Protein AF-A0A392QAK9-F1 (afdb_monomer)

Secondary structure (DSSP, 8-state):
---SSEE--HHHHHHHHHTT---TT--EEEEEGGG-SEEE--TTTTTT-TT--EEEEE-SSS--EEE-TT--S---TT--EEEETT--SSB--TT--GGG--EEE-TT---SBSBTTB---------TTTHHHHHHHHHTT-

Structure (mmCIF, N/CA/C/O backbone):
data_AF-A0A392QAK9-F1
#
_entry.id   AF-A0A392QAK9-F1
#
loop_
_atom_site.group_PDB
_atom_site.id
_atom_site.type_symbol
_atom_site.label_atom_id
_atom_site.label_alt_id
_atom_site.label_comp_id
_atom_site.label_asym_id
_ato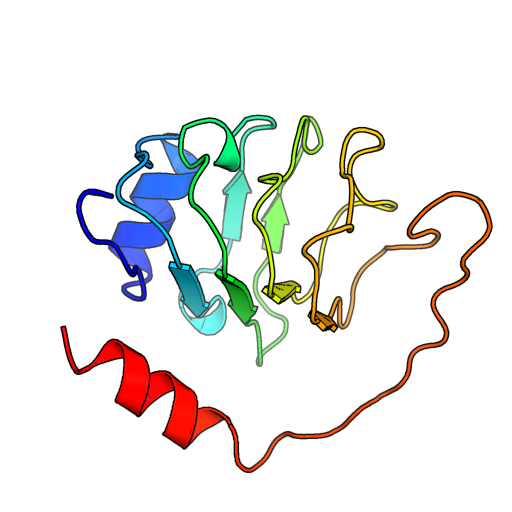m_site.label_entity_id
_atom_site.label_seq_id
_atom_site.pdbx_PDB_ins_code
_atom_site.Cartn_x
_atom_site.Cartn_y
_atom_site.Cartn_z
_atom_site.occupancy
_atom_site.B_iso_or_equiv
_atom_site.auth_seq_id
_atom_site.auth_comp_id
_atom_site.auth_asym_id
_atom_site.auth_atom_id
_atom_site.pdbx_PDB_model_num
ATOM 1 N N . PRO A 1 1 ? -15.472 8.037 -0.538 1.00 65.56 1 PRO A N 1
ATOM 2 C CA . PRO A 1 1 ? -14.405 7.050 -0.835 1.00 65.56 1 PRO A CA 1
ATOM 3 C C . PRO A 1 1 ? -13.989 6.317 0.449 1.00 65.56 1 PRO A C 1
ATOM 5 O O . PRO A 1 1 ? -13.956 6.950 1.501 1.00 65.56 1 PRO A O 1
ATOM 8 N N . GLY A 1 2 ? -13.756 5.001 0.395 1.00 71.00 2 GLY A N 1
ATOM 9 C CA . GLY A 1 2 ? -13.145 4.266 1.518 1.00 71.00 2 GLY A CA 1
ATOM 10 C C . GLY A 1 2 ? -14.077 3.854 2.667 1.00 71.00 2 GLY A C 1
ATOM 11 O O . GLY A 1 2 ? -13.602 3.568 3.762 1.00 71.00 2 GLY A O 1
ATOM 12 N N . GLN A 1 3 ? -15.395 3.824 2.442 1.00 81.00 3 GLN A N 1
ATOM 13 C CA . GLN A 1 3 ? -16.386 3.293 3.402 1.00 81.00 3 GLN A CA 1
ATOM 14 C C . GLN A 1 3 ? -16.735 1.819 3.148 1.00 81.00 3 GLN A C 1
ATOM 16 O O . GLN A 1 3 ? -17.421 1.183 3.946 1.00 81.00 3 GLN A O 1
ATOM 21 N N . ARG A 1 4 ? -16.284 1.272 2.016 1.00 86.50 4 ARG A N 1
ATOM 22 C CA . ARG A 1 4 ? -16.458 -0.136 1.664 1.00 86.50 4 ARG A CA 1
ATOM 23 C C . ARG A 1 4 ? -15.372 -0.965 2.336 1.00 86.50 4 ARG A C 1
ATOM 25 O O . ARG A 1 4 ? -14.235 -0.517 2.462 1.00 86.50 4 ARG A O 1
ATOM 32 N N . SER A 1 5 ? -15.706 -2.201 2.697 1.00 93.56 5 SER A N 1
ATOM 33 C CA . SER A 1 5 ? -14.715 -3.140 3.232 1.00 93.56 5 SER A CA 1
ATOM 34 C C . SER A 1 5 ? -13.697 -3.593 2.196 1.00 93.56 5 SER A C 1
ATOM 36 O O . SER A 1 5 ? -12.588 -3.997 2.537 1.00 93.56 5 SER A O 1
ATOM 38 N N . ARG A 1 6 ? -14.061 -3.502 0.922 1.00 93.69 6 ARG A N 1
ATOM 39 C CA . ARG A 1 6 ? -13.279 -3.961 -0.211 1.00 93.69 6 ARG A CA 1
ATOM 40 C C . ARG A 1 6 ? -13.289 -2.888 -1.284 1.00 93.69 6 ARG A C 1
ATOM 42 O O . ARG A 1 6 ? -14.356 -2.431 -1.679 1.00 93.69 6 ARG A O 1
ATOM 49 N N . LEU A 1 7 ? -12.102 -2.501 -1.732 1.00 94.81 7 LEU A N 1
ATOM 50 C CA . LEU A 1 7 ? -11.903 -1.552 -2.819 1.00 94.81 7 LEU A CA 1
ATOM 51 C C . LEU A 1 7 ? -11.231 -2.276 -3.986 1.00 94.81 7 LEU A C 1
ATOM 53 O O . LEU A 1 7 ? -10.226 -2.963 -3.787 1.00 94.81 7 LEU A O 1
ATOM 57 N N . TRP A 1 8 ? -11.798 -2.122 -5.180 1.00 93.75 8 TRP A N 1
ATOM 58 C CA . TRP A 1 8 ? -11.267 -2.669 -6.438 1.00 93.75 8 TRP A CA 1
ATOM 59 C C . TRP A 1 8 ? -11.409 -1.717 -7.630 1.00 93.75 8 TRP A C 1
ATOM 61 O O . TRP A 1 8 ? -10.860 -1.981 -8.694 1.00 93.75 8 TRP A O 1
ATOM 71 N N . ASP A 1 9 ? -12.157 -0.626 -7.462 1.00 93.25 9 ASP A N 1
ATOM 72 C CA . ASP A 1 9 ? -12.279 0.418 -8.469 1.00 93.25 9 ASP A CA 1
ATOM 73 C C . ASP A 1 9 ? -10.996 1.274 -8.471 1.00 93.25 9 ASP A C 1
ATOM 75 O O . ASP A 1 9 ? -10.648 1.831 -7.422 1.00 93.25 9 ASP A O 1
ATOM 79 N N . PRO A 1 10 ? -10.256 1.359 -9.592 1.00 92.62 10 PRO A N 1
ATOM 80 C CA . PRO A 1 10 ? -8.966 2.045 -9.622 1.00 92.62 10 PRO A CA 1
ATOM 81 C C . PRO A 1 10 ? -9.055 3.537 -9.291 1.00 92.62 10 PRO A C 1
ATOM 83 O O . PRO A 1 10 ? -8.164 4.049 -8.613 1.00 92.62 10 PRO A O 1
ATOM 86 N N . GLU A 1 11 ? -10.120 4.225 -9.715 1.00 93.62 11 GLU A N 1
ATOM 87 C CA . GLU A 1 11 ? -10.321 5.651 -9.429 1.00 93.62 11 GLU A CA 1
ATOM 88 C C . GLU A 1 11 ? -10.604 5.872 -7.936 1.00 93.62 11 GLU A C 1
ATOM 90 O O . GLU A 1 11 ? -9.941 6.690 -7.294 1.00 93.62 11 GLU A O 1
ATOM 95 N N . GLU A 1 12 ? -11.505 5.080 -7.337 1.00 94.44 12 GLU A N 1
ATOM 96 C CA . GLU A 1 12 ? -11.786 5.135 -5.897 1.00 94.44 12 GLU A CA 1
ATOM 97 C C . GLU A 1 12 ? -10.524 4.847 -5.075 1.00 94.44 12 GLU A C 1
ATOM 99 O O . GLU A 1 12 ? -10.243 5.550 -4.101 1.00 94.44 12 GLU A O 1
ATOM 104 N N . ILE A 1 13 ? -9.748 3.826 -5.452 1.00 95.88 13 ILE A N 1
ATOM 105 C CA . ILE A 1 13 ? -8.507 3.480 -4.753 1.00 95.88 13 ILE A CA 1
ATOM 106 C C . ILE A 1 13 ? -7.478 4.600 -4.896 1.00 95.88 13 ILE A C 1
ATOM 108 O O . ILE A 1 13 ? -6.846 4.965 -3.901 1.00 95.88 13 ILE A O 1
ATOM 112 N N . TYR A 1 14 ? -7.306 5.150 -6.101 1.00 95.56 14 TYR A N 1
ATOM 113 C CA . TYR A 1 14 ? -6.389 6.257 -6.348 1.00 95.56 14 TYR A CA 1
ATOM 114 C C . TYR A 1 14 ? -6.703 7.432 -5.420 1.00 95.56 14 TYR A C 1
ATOM 116 O O . TYR A 1 14 ? -5.815 7.904 -4.703 1.00 95.56 14 TYR A O 1
ATOM 124 N N . ASP A 1 15 ? -7.968 7.847 -5.346 1.00 95.38 15 ASP A N 1
ATOM 125 C CA . ASP A 1 15 ? -8.408 8.942 -4.481 1.00 95.38 15 ASP A CA 1
ATOM 126 C C . ASP A 1 15 ? -8.231 8.624 -2.992 1.00 95.38 15 ASP A C 1
ATOM 128 O O . ASP A 1 15 ? -7.789 9.479 -2.216 1.00 95.38 15 ASP A O 1
ATOM 132 N N . VAL A 1 16 ? -8.555 7.395 -2.578 1.00 96.44 16 VAL A N 1
ATOM 133 C CA . VAL A 1 16 ? -8.402 6.936 -1.190 1.00 96.44 16 VAL A CA 1
ATOM 134 C C . VAL A 1 16 ? -6.946 7.001 -0.746 1.00 96.44 16 VAL A C 1
ATOM 136 O O . VAL A 1 16 ? -6.651 7.527 0.332 1.00 96.44 16 VAL A O 1
ATOM 139 N N . LEU A 1 17 ? -6.037 6.488 -1.572 1.00 96.25 17 LEU A N 1
ATOM 140 C CA . LEU A 1 17 ? -4.626 6.361 -1.238 1.00 96.25 17 LEU A CA 1
ATOM 141 C C . LEU A 1 17 ? -3.865 7.686 -1.342 1.00 96.25 17 LEU A C 1
ATOM 143 O O . LEU A 1 17 ? -3.068 7.998 -0.458 1.00 96.25 17 LEU A O 1
ATOM 147 N N . THR A 1 18 ? -4.113 8.480 -2.385 1.00 94.88 18 THR A N 1
ATOM 148 C CA . THR A 1 18 ? -3.416 9.763 -2.594 1.00 94.88 18 THR A CA 1
ATOM 149 C C . THR A 1 18 ? -3.842 10.819 -1.576 1.00 94.88 18 THR A C 1
ATOM 151 O O . THR A 1 18 ? -3.004 11.574 -1.082 1.00 94.88 18 THR A O 1
ATOM 154 N N . ASN A 1 19 ? -5.122 10.827 -1.187 1.00 95.44 19 ASN A N 1
ATOM 155 C CA . ASN A 1 19 ? -5.655 11.783 -0.214 1.00 95.44 19 ASN A CA 1
ATOM 156 C C . ASN A 1 19 ? -5.656 11.252 1.231 1.00 95.44 19 ASN A C 1
ATOM 158 O O . ASN A 1 19 ? -6.074 11.965 2.141 1.00 95.44 19 ASN A O 1
ATOM 162 N N . ASN A 1 20 ? -5.185 10.020 1.466 1.00 94.81 20 ASN A N 1
ATOM 163 C CA . ASN A 1 20 ? -5.224 9.330 2.764 1.00 94.81 20 ASN A CA 1
ATOM 164 C C . ASN A 1 20 ? -6.633 9.310 3.396 1.00 94.81 20 ASN A C 1
ATOM 166 O O . ASN A 1 20 ? -6.784 9.502 4.601 1.00 94.81 20 ASN A O 1
ATOM 170 N N . THR A 1 21 ? -7.672 9.102 2.582 1.00 95.94 21 THR A N 1
ATOM 171 C CA . THR A 1 21 ? -9.082 9.102 3.030 1.00 95.94 21 THR A CA 1
ATOM 172 C C . THR A 1 21 ? -9.619 7.704 3.338 1.00 95.94 21 THR A C 1
ATOM 174 O O . THR A 1 21 ? -10.818 7.525 3.553 1.00 95.94 21 THR A O 1
ATOM 177 N N . GLY A 1 22 ? -8.735 6.703 3.374 1.00 94.62 22 GLY A N 1
ATOM 178 C CA . GLY A 1 22 ? -9.067 5.358 3.829 1.00 94.62 22 GLY A CA 1
ATOM 179 C C . GLY A 1 22 ? -9.570 5.362 5.270 1.00 94.62 22 GLY A C 1
ATOM 180 O O . GLY A 1 22 ? -9.248 6.253 6.053 1.00 94.62 22 GLY A O 1
ATOM 181 N N . THR A 1 23 ? -10.375 4.364 5.619 1.00 96.38 23 THR A N 1
ATOM 182 C CA . THR A 1 23 ? -10.972 4.261 6.954 1.00 96.38 23 THR A CA 1
ATOM 183 C C . THR A 1 23 ? -10.795 2.862 7.528 1.00 96.38 23 THR A C 1
ATOM 185 O O . THR A 1 23 ? -10.429 1.918 6.825 1.00 96.38 23 THR A O 1
ATOM 188 N N . SER A 1 24 ? -11.134 2.696 8.807 1.00 96.06 24 SER A N 1
ATOM 189 C CA . SER A 1 24 ? -11.178 1.387 9.461 1.00 96.06 24 SER A CA 1
ATOM 190 C C . SER A 1 24 ? -12.196 0.422 8.846 1.00 96.06 24 SER A C 1
ATOM 192 O O . SER A 1 24 ? -12.128 -0.767 9.147 1.00 96.06 24 SER A O 1
ATOM 194 N N . ALA A 1 25 ? -13.112 0.889 7.990 1.00 96.50 25 ALA A N 1
ATOM 195 C CA . ALA A 1 25 ? -13.987 0.000 7.236 1.00 96.50 25 ALA A CA 1
ATOM 196 C C . ALA A 1 25 ? -13.199 -0.826 6.214 1.00 96.50 25 ALA A C 1
ATOM 198 O O . ALA A 1 25 ? -13.551 -1.977 5.991 1.00 96.50 25 ALA A O 1
ATOM 199 N N . VAL A 1 26 ? -12.133 -0.269 5.626 1.00 97.19 26 VAL A N 1
ATOM 200 C CA . VAL A 1 26 ? -11.374 -0.908 4.546 1.00 97.19 26 VAL A CA 1
ATOM 201 C C . VAL A 1 26 ? -10.553 -2.081 5.086 1.00 97.19 26 VAL A C 1
ATOM 203 O O . VAL A 1 26 ? -9.627 -1.914 5.880 1.00 97.19 26 VAL A O 1
ATOM 206 N N . GLU A 1 27 ? -10.869 -3.278 4.598 1.00 97.06 27 GLU A N 1
ATOM 207 C CA . GLU A 1 27 ? -10.177 -4.533 4.900 1.00 97.06 27 GLU A CA 1
ATOM 208 C C . GLU A 1 27 ? -9.365 -5.063 3.711 1.00 97.06 27 GLU A C 1
ATOM 210 O O . GLU A 1 27 ? -8.410 -5.818 3.906 1.00 97.06 27 GLU A O 1
ATOM 215 N N . GLY A 1 28 ? -9.708 -4.678 2.481 1.00 96.88 28 GLY A N 1
ATOM 216 C CA . GLY A 1 28 ? -9.025 -5.143 1.279 1.00 96.88 28 GLY A CA 1
ATOM 217 C C . GLY A 1 28 ? -8.919 -4.081 0.194 1.00 96.88 28 GLY A C 1
ATOM 218 O O . GLY A 1 28 ? -9.899 -3.405 -0.110 1.00 96.88 28 GLY A O 1
ATOM 219 N N . ILE A 1 29 ? -7.739 -3.984 -0.415 1.00 97.31 29 ILE A N 1
ATOM 220 C CA . ILE A 1 29 ? -7.464 -3.143 -1.582 1.00 97.31 29 ILE A CA 1
ATOM 221 C C . ILE A 1 29 ? -6.849 -4.016 -2.667 1.00 97.31 29 ILE A C 1
ATOM 223 O O . ILE A 1 29 ? -5.783 -4.600 -2.463 1.00 97.31 29 ILE A O 1
ATOM 227 N N . LEU A 1 30 ? -7.511 -4.066 -3.817 1.00 95.75 30 LEU A N 1
ATOM 228 C CA . LEU A 1 30 ? -7.009 -4.683 -5.036 1.00 95.75 30 LEU A CA 1
ATOM 229 C C . LEU A 1 30 ? -6.914 -3.607 -6.115 1.00 95.75 30 LEU A C 1
ATOM 231 O O . LEU A 1 30 ? -7.922 -3.217 -6.692 1.00 95.75 30 LEU A O 1
ATOM 235 N N . LEU A 1 31 ? -5.707 -3.121 -6.370 1.00 95.19 31 LEU A N 1
ATOM 236 C CA . LEU A 1 31 ? -5.445 -2.091 -7.360 1.00 95.19 31 LEU A CA 1
ATOM 237 C C . LEU A 1 31 ? -4.855 -2.710 -8.622 1.00 95.19 31 LEU A C 1
ATOM 239 O O . LEU A 1 31 ? -3.730 -3.216 -8.609 1.00 95.19 31 LEU A O 1
ATOM 243 N N . ASP A 1 32 ? -5.620 -2.637 -9.706 1.00 92.50 32 ASP A N 1
ATOM 244 C CA . ASP A 1 32 ? -5.113 -2.868 -11.052 1.00 92.50 32 ASP A CA 1
ATOM 245 C C . ASP A 1 32 ? -4.360 -1.618 -11.529 1.00 92.50 32 ASP A C 1
ATOM 247 O O . ASP A 1 32 ? -4.946 -0.595 -11.891 1.00 92.50 32 ASP A O 1
ATOM 251 N N . MET A 1 33 ? -3.036 -1.697 -11.475 1.00 91.75 33 MET A N 1
ATOM 252 C CA . MET A 1 33 ? -2.130 -0.625 -11.860 1.00 91.75 33 MET A CA 1
ATOM 253 C C . MET A 1 33 ? -2.052 -0.459 -13.376 1.00 91.75 33 MET A C 1
ATOM 255 O O . MET A 1 33 ? -1.644 0.614 -13.810 1.00 91.75 33 MET A O 1
ATOM 259 N N . ASP A 1 34 ? -2.484 -1.425 -14.197 1.00 90.12 34 ASP A N 1
ATOM 260 C CA . ASP A 1 34 ? -2.479 -1.273 -15.663 1.00 90.12 34 ASP A CA 1
ATOM 261 C C . ASP A 1 34 ? -3.375 -0.105 -16.129 1.00 90.12 34 ASP A C 1
ATOM 263 O O . ASP A 1 34 ? -3.268 0.351 -17.272 1.00 90.12 34 ASP A O 1
ATOM 267 N N . GLN A 1 35 ? -4.272 0.360 -15.252 1.00 89.94 35 GLN A N 1
ATOM 268 C CA . GLN A 1 35 ? -5.200 1.471 -15.470 1.00 89.94 35 GLN A CA 1
ATOM 269 C C . GLN A 1 35 ? -4.674 2.809 -14.918 1.00 89.94 35 GLN A C 1
ATOM 271 O O . GLN A 1 35 ? -5.276 3.854 -15.158 1.00 89.94 35 GLN A O 1
ATOM 276 N N . ILE A 1 36 ? -3.543 2.803 -14.203 1.00 90.38 36 ILE A N 1
ATOM 277 C CA . ILE A 1 36 ? -2.975 3.972 -13.525 1.00 90.38 36 ILE A CA 1
ATOM 278 C C . ILE A 1 36 ? -1.505 4.123 -13.913 1.00 90.38 36 ILE A C 1
ATOM 280 O O . ILE A 1 36 ? -0.660 3.358 -13.468 1.00 90.38 36 ILE A O 1
ATOM 284 N N . ALA A 1 37 ? -1.167 5.174 -14.666 1.00 90.75 37 ALA A N 1
ATOM 285 C CA . ALA A 1 37 ? 0.219 5.421 -15.081 1.00 90.75 37 ALA A CA 1
ATOM 286 C C . ALA A 1 37 ? 1.174 5.622 -13.890 1.00 90.75 37 ALA A C 1
ATOM 288 O O . ALA A 1 37 ? 2.306 5.139 -13.882 1.00 90.75 37 ALA A O 1
ATOM 289 N N . SER A 1 38 ? 0.729 6.355 -12.867 1.00 93.62 38 SER A N 1
ATOM 290 C CA . SER A 1 38 ? 1.498 6.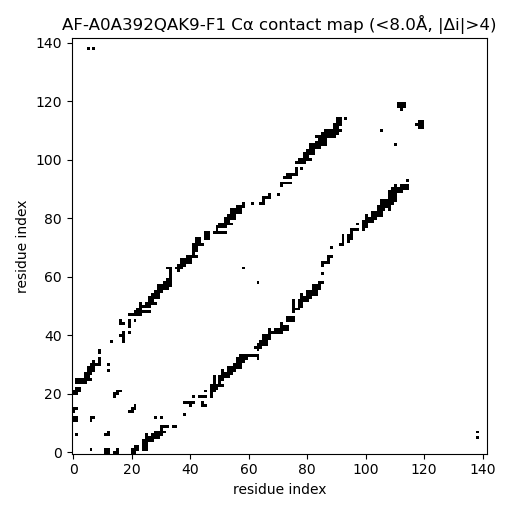505 -11.636 1.00 93.62 38 SER A CA 1
ATOM 291 C C . SER A 1 38 ? 0.637 6.904 -10.451 1.00 93.62 38 SER A C 1
ATOM 293 O O . SER A 1 38 ? -0.409 7.527 -10.620 1.00 93.62 38 SER A O 1
ATOM 295 N N . ILE A 1 39 ? 1.108 6.584 -9.248 1.00 95.38 39 ILE A N 1
ATOM 296 C CA . ILE A 1 39 ? 0.475 6.986 -7.993 1.00 95.38 39 ILE A CA 1
ATOM 297 C C . ILE A 1 39 ? 1.530 7.479 -7.001 1.00 95.38 39 ILE A C 1
ATOM 299 O O . ILE A 1 39 ? 2.573 6.852 -6.810 1.00 95.38 39 ILE A O 1
ATOM 303 N N . ASN A 1 40 ? 1.255 8.618 -6.365 1.00 95.75 40 ASN A N 1
ATOM 304 C CA . ASN A 1 40 ? 2.096 9.185 -5.315 1.00 95.75 40 ASN A CA 1
ATOM 305 C C . ASN A 1 40 ? 1.498 8.836 -3.955 1.00 95.75 40 ASN A C 1
ATOM 307 O O . ASN A 1 40 ? 0.430 9.331 -3.599 1.00 95.75 40 ASN A O 1
ATOM 311 N N . LEU A 1 41 ? 2.192 8.000 -3.191 1.00 96.81 41 LEU A N 1
ATOM 312 C CA . LEU A 1 41 ? 1.759 7.612 -1.858 1.00 96.81 41 LEU A CA 1
ATOM 313 C C . LEU A 1 41 ? 2.503 8.419 -0.796 1.00 96.81 41 LEU A C 1
ATOM 315 O O . LEU A 1 41 ? 3.716 8.630 -0.863 1.00 96.81 41 LEU A O 1
ATOM 319 N N . SER A 1 42 ? 1.758 8.860 0.216 1.00 95.50 42 SER A N 1
ATOM 320 C CA . SER A 1 42 ? 2.351 9.440 1.419 1.00 95.50 42 SER A CA 1
ATOM 321 C C . SER A 1 42 ? 2.954 8.339 2.298 1.00 95.50 42 SER A C 1
ATOM 323 O O . SER A 1 42 ? 2.526 7.183 2.244 1.00 95.50 42 SER A O 1
ATOM 325 N N . SER A 1 43 ? 3.874 8.697 3.199 1.00 94.69 43 SER A N 1
ATOM 326 C CA . SER A 1 43 ? 4.417 7.738 4.174 1.00 94.69 43 SER A CA 1
ATOM 327 C C . SER A 1 43 ? 3.356 7.158 5.118 1.00 94.69 43 SER A C 1
ATOM 329 O O . SER A 1 43 ? 3.588 6.133 5.758 1.00 94.69 43 SER A O 1
ATOM 331 N N . LYS A 1 44 ? 2.170 7.779 5.175 1.00 94.12 44 LYS A N 1
ATOM 332 C CA . LYS A 1 44 ? 1.043 7.432 6.047 1.00 94.12 44 LYS A CA 1
ATOM 333 C C . LYS A 1 44 ? -0.169 6.900 5.278 1.00 94.12 44 LYS A C 1
ATOM 335 O O . LYS A 1 44 ? -1.236 6.803 5.879 1.00 94.12 44 LYS A O 1
ATOM 340 N N . ALA A 1 45 ? -0.011 6.519 4.006 1.00 95.19 45 ALA A N 1
ATOM 341 C CA . ALA A 1 45 ? -1.102 6.066 3.133 1.00 95.19 45 ALA A CA 1
ATOM 342 C C . ALA A 1 45 ? -2.019 5.011 3.775 1.00 95.19 45 ALA A C 1
ATOM 344 O O . ALA A 1 45 ? -3.228 5.026 3.565 1.00 95.19 45 ALA A O 1
ATOM 345 N N . PHE A 1 46 ? -1.460 4.134 4.615 1.00 95.19 46 PHE A N 1
ATOM 346 C CA . PHE A 1 46 ? -2.197 3.039 5.252 1.00 95.19 46 PHE A CA 1
ATOM 347 C C . PHE A 1 46 ? -2.561 3.269 6.723 1.00 95.19 46 PHE A C 1
ATOM 349 O O . PHE A 1 46 ? 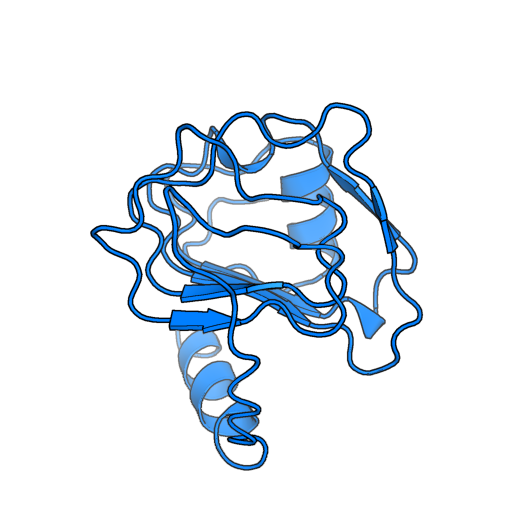-3.126 2.384 7.364 1.00 95.19 46 PHE A O 1
ATOM 356 N N . LYS A 1 47 ? -2.246 4.442 7.283 1.00 93.44 47 LYS A N 1
ATOM 357 C CA . LYS A 1 47 ? -2.388 4.713 8.720 1.00 93.44 47 LYS A CA 1
ATOM 358 C C . LYS A 1 47 ? -3.834 4.639 9.206 1.00 93.44 47 LYS A C 1
ATOM 360 O O . LYS A 1 47 ? -4.086 4.065 10.262 1.00 93.44 47 LYS A O 1
ATOM 365 N N . GLU A 1 48 ? -4.764 5.179 8.427 1.00 94.81 48 GLU A N 1
ATOM 366 C CA . GLU A 1 48 ? -6.185 5.246 8.789 1.00 94.81 48 GLU A CA 1
ATOM 367 C C . GLU A 1 48 ? -6.965 3.972 8.405 1.00 94.81 48 GLU A C 1
ATOM 369 O O . GLU A 1 48 ? -8.181 3.911 8.567 1.00 94.81 48 GLU A O 1
ATOM 374 N N . MET A 1 49 ? -6.271 2.916 7.953 1.00 96.00 49 MET A N 1
ATOM 375 C CA . MET A 1 49 ? -6.850 1.614 7.588 1.00 96.00 49 MET A CA 1
ATOM 376 C C . MET A 1 49 ? -6.300 0.477 8.477 1.00 96.00 49 MET A C 1
ATOM 378 O O . MET A 1 49 ? -5.670 -0.462 7.985 1.00 96.00 49 MET A O 1
ATOM 382 N N . PRO A 1 50 ? -6.515 0.517 9.809 1.00 94.06 50 PRO A N 1
ATOM 383 C CA . PRO A 1 50 ? -5.944 -0.464 10.742 1.00 94.06 50 PRO A CA 1
ATOM 384 C C . PRO A 1 50 ? -6.478 -1.896 10.552 1.00 94.06 50 PRO A C 1
ATOM 386 O O . PRO A 1 50 ? -5.847 -2.857 11.002 1.00 94.06 50 PRO A O 1
ATOM 389 N N . ASN A 1 51 ? -7.628 -2.044 9.889 1.00 95.69 51 ASN A N 1
ATOM 390 C CA . ASN A 1 51 ? -8.263 -3.330 9.603 1.00 95.69 51 ASN A CA 1
ATOM 391 C C . ASN A 1 51 ? -7.871 -3.900 8.235 1.00 95.69 51 ASN A C 1
ATOM 393 O O . ASN A 1 51 ? -8.378 -4.954 7.858 1.00 95.69 51 ASN A O 1
ATOM 397 N N . LEU A 1 52 ? -6.958 -3.246 7.507 1.00 96.19 52 LEU A N 1
ATOM 398 C CA . LEU A 1 52 ? -6.503 -3.733 6.214 1.00 96.19 52 LEU A CA 1
ATOM 399 C C . LEU A 1 52 ? -5.775 -5.074 6.370 1.00 96.19 52 LEU A C 1
ATOM 401 O O . LEU A 1 52 ? -4.809 -5.211 7.125 1.00 96.19 52 LEU A O 1
ATOM 405 N N . ARG A 1 53 ? -6.264 -6.067 5.631 1.00 96.00 53 ARG A N 1
ATOM 406 C CA . ARG A 1 53 ? -5.815 -7.463 5.637 1.00 96.00 53 ARG A CA 1
ATOM 407 C C . ARG A 1 53 ? -5.306 -7.914 4.275 1.00 96.00 53 ARG A C 1
ATOM 409 O O . ARG A 1 53 ? -4.511 -8.850 4.227 1.00 96.00 53 ARG A O 1
ATOM 416 N N . LEU A 1 54 ? -5.750 -7.274 3.198 1.00 96.00 54 LEU A N 1
ATOM 417 C CA . LEU A 1 54 ? -5.323 -7.560 1.833 1.00 96.00 54 LEU A CA 1
ATOM 418 C C . LEU A 1 54 ? -4.893 -6.260 1.159 1.00 96.00 54 LEU A C 1
ATOM 420 O O . LEU A 1 54 ? -5.674 -5.314 1.081 1.00 96.00 54 LEU A O 1
ATOM 424 N N . LEU A 1 55 ? -3.662 -6.235 0.662 1.00 96.81 55 LEU A N 1
ATOM 425 C CA . LEU A 1 55 ? -3.134 -5.158 -0.164 1.00 96.81 55 LEU A CA 1
ATOM 426 C C . LEU A 1 55 ? -2.488 -5.782 -1.398 1.00 96.81 55 LEU A C 1
ATOM 428 O O . LEU A 1 55 ? -1.507 -6.511 -1.268 1.00 96.81 55 LEU A O 1
ATOM 432 N N . ALA A 1 56 ? -3.060 -5.520 -2.568 1.00 95.94 56 ALA A N 1
ATOM 433 C CA . ALA A 1 56 ? -2.612 -6.092 -3.827 1.00 95.94 56 ALA A CA 1
ATOM 434 C C . ALA A 1 56 ? -2.492 -5.007 -4.901 1.00 95.94 56 ALA A C 1
ATOM 436 O O . ALA A 1 56 ? -3.501 -4.445 -5.315 1.00 95.94 56 ALA A O 1
ATOM 437 N N . PHE A 1 57 ? -1.268 -4.697 -5.329 1.00 95.69 57 PHE A N 1
ATOM 438 C CA . PHE A 1 57 ? -0.969 -3.797 -6.446 1.00 95.69 57 PHE A CA 1
ATOM 439 C C . PHE A 1 57 ? -0.453 -4.639 -7.612 1.00 95.69 57 PHE A C 1
ATOM 441 O O . PHE A 1 57 ? 0.649 -5.202 -7.557 1.00 95.69 57 PHE A O 1
ATOM 448 N N . ARG A 1 58 ? -1.272 -4.751 -8.655 1.00 91.88 58 ARG A N 1
ATOM 449 C CA . ARG A 1 58 ? -1.020 -5.607 -9.816 1.00 91.88 58 ARG A CA 1
ATOM 450 C C . ARG A 1 58 ? -0.678 -4.760 -11.018 1.00 91.88 58 ARG A C 1
ATOM 452 O O . ARG A 1 58 ? -1.507 -3.976 -11.444 1.00 91.88 58 ARG A O 1
ATOM 459 N N . ASP A 1 59 ? 0.523 -4.933 -11.546 1.00 90.19 59 ASP A N 1
ATOM 460 C CA . ASP A 1 59 ? 0.982 -4.293 -12.779 1.00 90.19 59 ASP A CA 1
ATOM 461 C C . ASP A 1 59 ? 1.463 -5.407 -13.706 1.00 90.19 59 ASP A C 1
ATOM 463 O O . ASP A 1 59 ? 2.561 -5.935 -13.531 1.00 90.19 59 ASP A O 1
ATOM 467 N N . LEU A 1 60 ? 0.599 -5.839 -14.624 1.00 85.56 60 LEU A N 1
ATOM 468 C CA . LEU A 1 60 ? 0.913 -6.942 -15.535 1.00 85.56 60 LEU A CA 1
ATOM 469 C C . LEU A 1 60 ? 1.728 -6.448 -16.729 1.00 85.56 60 LEU A C 1
ATOM 471 O O . LEU A 1 60 ? 2.478 -7.219 -17.331 1.00 85.56 60 LEU A O 1
ATOM 475 N N . LYS A 1 61 ? 1.581 -5.168 -17.082 1.00 87.94 61 LYS A N 1
ATOM 476 C CA . LYS A 1 61 ? 2.285 -4.548 -18.209 1.00 87.94 61 LYS A CA 1
ATOM 477 C C . LYS A 1 61 ? 3.653 -3.994 -17.820 1.00 87.94 61 LYS A C 1
ATOM 479 O O . LYS A 1 61 ? 4.475 -3.773 -18.708 1.00 87.94 61 LYS A O 1
ATOM 484 N N . GLY A 1 62 ? 3.905 -3.770 -16.533 1.00 85.31 62 GLY A N 1
ATOM 485 C CA . GLY A 1 62 ? 5.146 -3.190 -16.021 1.00 85.31 62 GLY A CA 1
ATOM 486 C C . GLY A 1 62 ? 5.335 -1.727 -16.429 1.00 85.31 62 GLY A C 1
ATOM 487 O O . GLY A 1 62 ? 6.472 -1.276 -16.573 1.00 85.31 62 GLY A O 1
ATOM 488 N N . ILE A 1 63 ? 4.243 -1.011 -16.707 1.00 85.75 63 ILE A N 1
ATOM 489 C CA . ILE A 1 63 ? 4.279 0.376 -17.205 1.00 85.75 63 ILE A CA 1
ATOM 490 C C . ILE A 1 63 ? 3.958 1.399 -16.118 1.00 85.75 63 ILE A C 1
ATOM 492 O O . ILE A 1 63 ? 4.052 2.603 -16.371 1.00 85.75 63 ILE A O 1
ATOM 496 N N . SER A 1 64 ? 3.581 0.940 -14.928 1.00 91.25 64 SER A N 1
ATOM 497 C CA . SER A 1 64 ? 3.021 1.787 -13.889 1.00 91.25 64 SER A CA 1
ATOM 498 C C . SER A 1 64 ? 4.026 2.014 -12.772 1.00 91.25 64 SER A C 1
ATOM 500 O O . SER A 1 64 ? 4.805 1.140 -12.403 1.00 91.25 64 SER A O 1
ATOM 502 N N . THR A 1 65 ? 4.048 3.230 -12.223 1.00 91.31 65 THR A N 1
ATOM 503 C CA . THR A 1 65 ? 5.032 3.598 -11.192 1.00 91.31 65 THR A CA 1
ATOM 504 C C . THR A 1 65 ? 4.372 4.036 -9.893 1.00 91.31 65 THR A C 1
ATOM 506 O O . THR A 1 65 ? 3.534 4.936 -9.866 1.00 91.31 65 THR A O 1
ATOM 509 N N . VAL A 1 66 ? 4.803 3.444 -8.780 1.00 94.69 66 VAL A N 1
ATOM 510 C CA . VAL A 1 66 ? 4.466 3.921 -7.436 1.00 94.69 66 VAL A CA 1
ATOM 511 C C . VAL A 1 66 ? 5.606 4.778 -6.902 1.00 94.69 66 VAL A C 1
ATOM 513 O O . VAL A 1 66 ? 6.736 4.309 -6.761 1.00 94.69 66 VAL A O 1
ATOM 516 N N . TYR A 1 67 ? 5.299 6.014 -6.527 1.00 95.12 67 TYR A N 1
ATOM 517 C CA . TYR A 1 67 ? 6.246 6.917 -5.887 1.00 95.12 67 TYR A CA 1
ATOM 518 C C . TYR A 1 67 ? 6.002 6.983 -4.378 1.00 95.12 67 TYR A C 1
ATOM 520 O O . TYR A 1 67 ? 4.894 7.257 -3.918 1.00 95.12 67 TYR A O 1
ATOM 528 N N . LEU A 1 68 ? 7.072 6.773 -3.611 1.00 94.25 68 LEU A N 1
ATOM 529 C CA . LEU A 1 68 ? 7.110 6.864 -2.149 1.00 94.25 68 LEU A CA 1
ATOM 530 C C . LEU A 1 68 ? 8.298 7.749 -1.732 1.00 94.25 68 LEU A C 1
ATOM 532 O O . LEU A 1 68 ? 9.288 7.244 -1.200 1.00 94.25 68 LEU A O 1
ATOM 536 N N . PRO A 1 69 ? 8.252 9.070 -1.999 1.00 91.25 69 PRO A N 1
ATOM 537 C CA . PRO A 1 69 ? 9.409 9.955 -1.826 1.00 91.25 69 PRO A CA 1
ATOM 538 C C . PRO A 1 69 ? 9.894 10.034 -0.372 1.00 91.25 69 PRO A C 1
ATOM 540 O O . PRO A 1 69 ? 11.077 10.253 -0.134 1.00 91.25 69 PRO A O 1
ATOM 543 N N . MET A 1 70 ? 8.989 9.834 0.591 1.00 92.94 70 MET A N 1
ATOM 544 C CA . MET A 1 70 ? 9.290 9.810 2.028 1.00 92.94 70 MET A CA 1
ATOM 545 C C . MET A 1 70 ? 9.319 8.384 2.606 1.00 92.94 70 MET A C 1
ATOM 547 O O . MET A 1 70 ? 9.361 8.215 3.820 1.00 92.94 70 MET A O 1
ATOM 551 N N . GLY A 1 71 ? 9.281 7.351 1.757 1.00 93.06 71 GLY A N 1
ATOM 552 C CA . GLY A 1 71 ? 9.133 5.963 2.194 1.00 93.06 71 GLY A CA 1
ATOM 553 C C . GLY A 1 71 ? 7.739 5.649 2.747 1.00 93.06 71 GLY A C 1
ATOM 554 O O . GLY A 1 71 ? 6.784 6.376 2.485 1.00 93.06 71 GLY A O 1
ATOM 555 N N . LEU A 1 72 ? 7.631 4.550 3.501 1.00 91.19 72 LEU A N 1
ATOM 556 C CA . LEU A 1 72 ? 6.430 4.125 4.232 1.00 91.19 72 LEU A CA 1
ATOM 557 C C . LEU A 1 72 ? 6.749 4.050 5.729 1.00 91.19 72 LEU A C 1
ATOM 559 O O . LEU A 1 72 ? 7.668 3.333 6.123 1.00 91.19 72 LEU A O 1
ATOM 563 N N . ASP A 1 73 ? 5.967 4.746 6.557 1.00 90.25 73 ASP A N 1
ATOM 564 C CA . ASP A 1 73 ? 6.160 4.768 8.015 1.00 90.25 73 ASP A CA 1
ATOM 565 C C . ASP A 1 73 ? 5.712 3.447 8.654 1.00 90.25 73 ASP A C 1
ATOM 567 O O . ASP A 1 73 ? 6.308 2.954 9.617 1.00 90.25 73 ASP A O 1
ATOM 571 N N . LEU A 1 74 ? 4.615 2.891 8.138 1.00 87.69 74 LEU A N 1
ATOM 572 C CA . LEU A 1 74 ? 3.970 1.704 8.678 1.00 87.69 74 LEU A CA 1
ATOM 573 C C . LEU A 1 74 ? 3.191 0.956 7.598 1.00 87.69 74 LEU A C 1
ATOM 575 O O . LEU A 1 74 ? 2.594 1.555 6.702 1.00 87.69 74 LEU A O 1
ATOM 579 N N . LEU A 1 75 ? 3.151 -0.363 7.752 1.00 91.06 75 LEU A N 1
ATOM 580 C CA . LEU A 1 75 ? 2.158 -1.223 7.120 1.00 91.06 75 LEU A CA 1
ATOM 581 C C . LEU A 1 75 ? 1.152 -1.690 8.187 1.00 91.06 75 LEU A C 1
ATOM 583 O O . LEU A 1 75 ? 1.532 -1.834 9.356 1.00 91.06 75 LEU A O 1
ATOM 587 N N . PRO A 1 76 ? -0.122 -1.921 7.825 1.00 91.31 76 PRO A N 1
ATOM 588 C CA . PRO A 1 76 ? -1.138 -2.382 8.766 1.00 91.31 76 PRO A CA 1
ATOM 589 C C . PRO A 1 76 ? -0.735 -3.693 9.452 1.00 91.31 76 PRO A C 1
ATOM 591 O O . PRO A 1 76 ? -0.320 -4.648 8.802 1.00 91.31 76 PRO A O 1
ATOM 594 N N . LYS A 1 77 ? -0.880 -3.761 10.780 1.00 89.00 77 LYS A N 1
ATOM 595 C CA . LYS A 1 77 ? -0.461 -4.931 11.582 1.00 89.00 77 LYS A CA 1
ATOM 596 C C . LYS A 1 77 ? -1.259 -6.201 11.275 1.00 89.00 77 LYS A C 1
ATOM 598 O O . LYS A 1 77 ? -0.765 -7.303 11.471 1.00 89.00 77 LYS A O 1
ATOM 603 N N . ASN A 1 78 ? -2.497 -6.039 10.812 1.00 90.56 78 ASN A N 1
ATOM 604 C CA . ASN A 1 78 ? -3.404 -7.143 10.504 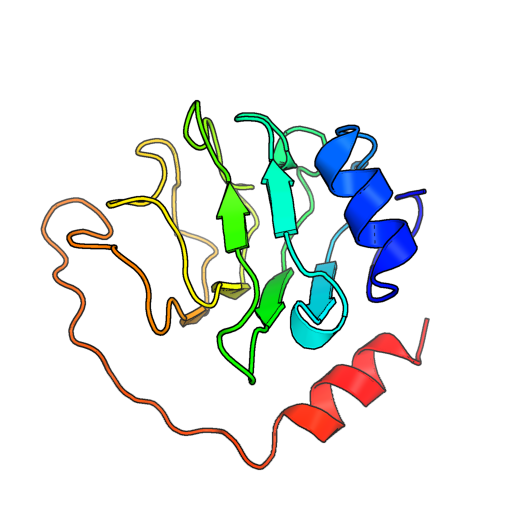1.00 90.56 78 ASN A CA 1
ATOM 605 C C . ASN A 1 78 ? -3.261 -7.654 9.063 1.00 90.56 78 ASN A C 1
ATOM 607 O O . ASN A 1 78 ? -4.071 -8.479 8.631 1.00 90.56 78 ASN A O 1
ATOM 611 N N . LEU A 1 79 ? -2.258 -7.172 8.320 1.00 92.25 79 LEU A N 1
ATOM 612 C CA . LEU A 1 79 ? -2.051 -7.544 6.931 1.00 92.25 79 LEU A CA 1
ATOM 613 C C . LEU A 1 79 ? -1.752 -9.043 6.821 1.00 92.25 79 LEU A C 1
ATOM 615 O O . LEU A 1 79 ? -0.825 -9.553 7.445 1.00 92.25 79 LEU A O 1
ATOM 619 N N . ARG A 1 80 ? -2.567 -9.741 6.028 1.00 91.44 80 ARG A N 1
ATOM 620 C CA . ARG A 1 80 ? -2.450 -11.179 5.762 1.00 91.44 80 ARG A CA 1
ATOM 621 C C . ARG A 1 80 ? -1.910 -11.467 4.371 1.00 91.44 80 ARG A C 1
ATOM 623 O O . ARG A 1 80 ? -1.205 -12.453 4.203 1.00 91.44 80 ARG A O 1
ATOM 630 N N . TYR A 1 81 ? -2.226 -10.611 3.407 1.00 92.94 81 TYR A N 1
ATOM 631 C CA . TYR A 1 81 ? -1.805 -10.753 2.019 1.00 92.94 81 TYR A CA 1
ATOM 632 C C . TYR A 1 81 ? -1.205 -9.437 1.543 1.00 92.94 81 TYR A C 1
ATOM 634 O O . TYR A 1 81 ? -1.872 -8.399 1.601 1.00 92.94 81 TYR A O 1
ATOM 642 N N . LEU A 1 82 ? 0.047 -9.497 1.093 1.00 93.38 82 LEU A N 1
ATOM 643 C CA . LEU A 1 82 ? 0.752 -8.379 0.485 1.00 93.38 82 LEU A CA 1
ATOM 644 C C . LEU A 1 82 ? 1.276 -8.793 -0.887 1.00 93.38 82 LEU A C 1
ATOM 646 O O . LEU A 1 82 ? 2.270 -9.507 -0.981 1.00 93.38 82 LEU A O 1
ATOM 650 N N . GLU A 1 83 ? 0.618 -8.317 -1.936 1.00 94.00 83 GLU A N 1
ATOM 651 C CA . GLU A 1 83 ? 1.083 -8.402 -3.317 1.00 94.00 83 GLU A CA 1
ATOM 652 C C . GLU A 1 83 ? 1.426 -6.985 -3.787 1.00 94.00 83 GLU A C 1
ATOM 654 O O . GLU A 1 83 ? 0.583 -6.092 -3.746 1.00 94.00 83 GLU A O 1
ATOM 659 N N . TRP A 1 84 ? 2.663 -6.734 -4.205 1.00 94.19 84 TRP A N 1
ATOM 660 C CA . TRP A 1 84 ? 3.047 -5.405 -4.680 1.00 94.19 84 TRP A CA 1
ATOM 661 C C . TRP A 1 84 ? 4.072 -5.496 -5.808 1.00 94.19 84 TRP A C 1
ATOM 663 O O . TRP A 1 84 ? 5.279 -5.599 -5.572 1.00 94.19 84 TRP A O 1
ATOM 673 N N . ASN A 1 85 ? 3.575 -5.441 -7.046 1.00 91.19 85 ASN A N 1
ATOM 674 C CA . ASN A 1 85 ? 4.412 -5.382 -8.243 1.00 91.19 85 ASN A CA 1
ATOM 675 C C . ASN A 1 85 ? 5.201 -4.074 -8.280 1.00 91.19 85 ASN A C 1
ATOM 677 O O . ASN A 1 85 ? 4.649 -2.999 -8.049 1.00 91.19 85 ASN A O 1
ATOM 681 N N . GLY A 1 86 ? 6.504 -4.171 -8.546 1.00 90.56 86 GLY A N 1
ATOM 682 C CA . GLY A 1 86 ? 7.361 -2.993 -8.651 1.00 90.56 86 GLY A CA 1
ATOM 683 C C . GLY A 1 86 ? 7.526 -2.237 -7.331 1.00 90.56 86 GLY A C 1
ATOM 684 O O . GLY A 1 86 ? 7.701 -1.019 -7.351 1.00 90.56 86 GLY A O 1
ATOM 685 N N . PHE A 1 87 ? 7.439 -2.920 -6.176 1.00 92.88 87 PHE A N 1
ATOM 686 C CA . PHE A 1 87 ? 7.564 -2.258 -4.872 1.00 92.88 87 PHE A CA 1
ATOM 687 C C . PHE A 1 87 ? 8.850 -1.405 -4.808 1.00 92.88 87 PHE A C 1
ATOM 689 O O . PHE A 1 87 ? 9.953 -1.945 -4.976 1.00 92.88 87 PHE A O 1
ATOM 696 N N . PRO A 1 88 ? 8.737 -0.080 -4.579 1.00 92.12 88 PRO A N 1
ATOM 697 C CA . PRO A 1 88 ? 9.818 0.847 -4.913 1.00 92.12 88 PRO A CA 1
ATOM 698 C C . PRO A 1 88 ? 10.906 0.945 -3.836 1.00 92.12 88 PRO A C 1
ATOM 700 O O . PRO A 1 88 ? 11.999 1.437 -4.120 1.00 92.12 88 PRO A O 1
ATOM 703 N N . LEU A 1 89 ? 10.635 0.497 -2.603 1.00 91.69 89 LEU A N 1
ATOM 704 C CA . LEU A 1 89 ? 11.582 0.597 -1.489 1.00 91.69 89 LEU A CA 1
ATOM 705 C C . LEU A 1 89 ? 12.520 -0.615 -1.430 1.00 91.69 89 LEU A C 1
ATOM 707 O O . LEU A 1 89 ? 12.160 -1.722 -1.819 1.00 91.69 89 LEU A O 1
ATOM 711 N N . LYS A 1 90 ? 13.715 -0.411 -0.866 1.00 89.56 90 LYS A N 1
ATOM 712 C CA . LYS A 1 90 ? 14.732 -1.466 -0.690 1.00 89.56 90 LYS A CA 1
ATOM 713 C C . LYS A 1 90 ? 14.450 -2.440 0.454 1.00 89.56 90 LYS A C 1
ATOM 715 O O . LYS A 1 90 ? 15.076 -3.496 0.545 1.00 89.56 90 LYS A O 1
ATOM 720 N N . SER A 1 91 ? 13.539 -2.073 1.344 1.00 87.38 91 SER A N 1
ATOM 721 C CA . SER A 1 91 ? 13.106 -2.885 2.475 1.00 87.38 91 SER A CA 1
ATOM 722 C C . SER A 1 91 ? 11.681 -2.512 2.862 1.00 87.38 91 SER A C 1
ATOM 724 O O . SER A 1 91 ? 11.223 -1.400 2.587 1.00 87.38 91 SER A O 1
ATOM 726 N N . LEU A 1 92 ? 10.994 -3.4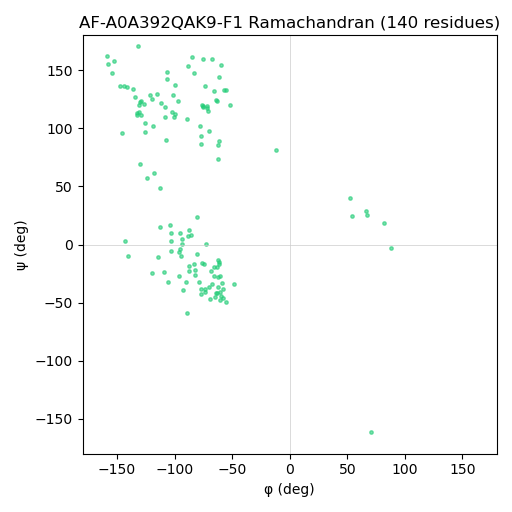28 3.540 1.00 88.94 92 LEU A N 1
ATOM 727 C CA . LEU A 1 92 ? 9.731 -3.122 4.211 1.00 88.94 92 LEU A CA 1
ATOM 728 C C . LEU A 1 92 ? 9.974 -2.170 5.404 1.00 88.94 92 LEU A C 1
ATOM 730 O O . LEU A 1 92 ? 11.110 -2.081 5.888 1.00 88.94 92 LEU A O 1
ATOM 734 N N . PRO A 1 93 ? 8.942 -1.450 5.892 1.00 87.94 93 PRO A N 1
ATOM 735 C CA . PRO A 1 93 ? 9.069 -0.621 7.088 1.00 87.94 93 PRO A CA 1
ATOM 736 C C . PRO A 1 93 ? 9.581 -1.446 8.270 1.00 87.94 93 PRO A C 1
ATOM 738 O O . PRO A 1 93 ? 9.062 -2.525 8.546 1.00 87.94 93 PRO A O 1
ATOM 741 N N . SER A 1 94 ? 10.570 -0.938 9.006 1.00 82.25 94 SER A N 1
ATOM 742 C CA . SER A 1 94 ? 11.171 -1.656 10.145 1.00 82.25 94 SER A CA 1
ATOM 743 C C . SER A 1 94 ? 10.191 -1.916 11.295 1.00 82.25 94 SER A C 1
ATOM 745 O O . SER A 1 94 ? 10.423 -2.789 12.125 1.00 82.25 94 SER A O 1
ATOM 747 N N . THR A 1 95 ? 9.094 -1.160 11.339 1.00 81.56 95 THR A N 1
ATOM 748 C CA . THR A 1 95 ? 7.982 -1.297 12.286 1.00 81.56 95 THR A CA 1
ATOM 749 C C . THR A 1 95 ? 6.994 -2.398 11.901 1.00 81.56 95 THR A C 1
ATOM 751 O O . THR A 1 95 ? 6.083 -2.695 12.678 1.00 81.56 95 THR A O 1
ATOM 754 N N . PHE A 1 96 ? 7.126 -2.985 10.708 1.00 84.19 96 PHE A N 1
ATOM 755 C CA . PHE A 1 96 ? 6.216 -4.011 10.225 1.00 84.19 96 PHE A CA 1
ATOM 756 C C . PHE A 1 96 ? 6.488 -5.351 10.914 1.00 84.19 96 PHE A C 1
ATOM 758 O O . PHE A 1 96 ? 7.559 -5.938 10.770 1.00 84.19 96 PHE A O 1
ATOM 765 N N . CYS A 1 97 ? 5.484 -5.846 11.640 1.00 80.62 97 CYS A N 1
ATOM 766 C CA . CYS A 1 97 ? 5.500 -7.169 12.255 1.00 80.62 97 CYS A CA 1
ATOM 767 C C . CYS A 1 97 ? 4.686 -8.141 11.384 1.00 80.62 97 CYS A C 1
ATOM 769 O O . CYS A 1 97 ? 3.458 -8.034 11.372 1.00 80.62 97 CYS A O 1
ATOM 771 N N . PRO A 1 98 ? 5.315 -9.105 10.687 1.00 79.75 98 PRO A N 1
ATOM 772 C CA . PRO A 1 98 ? 4.622 -10.007 9.767 1.00 79.75 98 PRO A CA 1
ATOM 773 C C . PRO A 1 98 ? 3.906 -11.177 10.473 1.00 79.75 98 PRO A C 1
ATOM 775 O O . PRO A 1 98 ? 3.670 -12.204 9.852 1.00 79.75 98 PRO A O 1
ATOM 778 N N . GLU A 1 99 ? 3.551 -11.063 11.758 1.00 83.88 99 GLU A N 1
ATOM 779 C CA . GLU A 1 99 ? 2.953 -12.163 12.545 1.00 83.88 99 GLU A CA 1
ATOM 780 C C . GLU A 1 99 ? 1.640 -12.687 11.945 1.00 83.88 99 GLU A C 1
ATOM 782 O O . GLU A 1 99 ? 1.340 -13.875 12.036 1.00 83.88 99 GLU A O 1
ATOM 787 N N . MET A 1 100 ? 0.869 -11.799 11.315 1.00 86.00 100 MET A N 1
ATOM 788 C CA . MET A 1 100 ? -0.405 -12.131 10.673 1.00 86.00 100 MET A CA 1
ATOM 789 C C . MET A 1 100 ? -0.265 -12.407 9.171 1.00 86.00 100 MET A C 1
ATOM 791 O O . MET A 1 100 ? -1.263 -12.752 8.531 1.00 86.00 100 MET A O 1
ATOM 795 N N . LEU A 1 101 ? 0.939 -12.249 8.609 1.00 86.94 101 LEU A N 1
ATOM 796 C CA . LEU A 1 101 ? 1.187 -12.349 7.177 1.00 86.94 101 LEU A CA 1
ATOM 797 C C . LEU A 1 101 ? 1.173 -13.817 6.749 1.00 86.94 101 LEU A C 1
ATOM 799 O O . LEU A 1 101 ? 1.971 -14.628 7.209 1.00 86.94 101 LEU A O 1
ATOM 803 N N . VAL A 1 102 ? 0.246 -14.147 5.858 1.00 87.56 102 VAL A N 1
ATOM 804 C CA . VAL A 1 102 ? 0.103 -15.475 5.254 1.00 87.56 102 VAL A CA 1
ATOM 805 C C . VAL A 1 102 ? 0.882 -15.536 3.946 1.00 87.56 102 VAL A C 1
ATOM 807 O O . VAL A 1 102 ? 1.526 -16.542 3.663 1.00 87.56 102 VAL A O 1
ATOM 810 N N . GLU A 1 103 ? 0.849 -14.455 3.165 1.00 87.44 103 GLU A N 1
ATOM 811 C CA . GLU A 1 103 ? 1.470 -14.410 1.847 1.00 87.44 103 GLU A CA 1
ATOM 812 C C . GLU A 1 103 ? 2.123 -13.056 1.570 1.00 87.44 103 GLU A C 1
ATOM 814 O O . GLU A 1 103 ? 1.547 -11.993 1.829 1.00 87.44 103 GLU A O 1
ATOM 819 N N . LEU A 1 104 ? 3.333 -13.124 1.015 1.00 89.12 104 LEU A N 1
ATOM 820 C CA . LEU A 1 104 ? 4.122 -11.983 0.580 1.00 89.12 104 LEU A CA 1
ATOM 821 C C . LEU A 1 104 ? 4.625 -12.219 -0.842 1.00 89.12 104 LEU A C 1
ATOM 823 O O . LEU A 1 104 ? 5.394 -13.147 -1.082 1.00 89.12 104 LEU A O 1
ATOM 827 N N . SER A 1 105 ? 4.246 -11.335 -1.755 1.00 90.06 105 SER A N 1
ATOM 828 C CA . SER A 1 105 ? 4.658 -11.347 -3.152 1.00 90.06 105 SER A CA 1
ATOM 829 C C . SER A 1 105 ? 5.100 -9.942 -3.556 1.00 90.06 105 SER A C 1
ATOM 831 O O . SER A 1 105 ? 4.303 -9.008 -3.579 1.00 90.06 105 SER A O 1
ATOM 833 N N . LEU A 1 106 ? 6.391 -9.769 -3.843 1.00 91.94 106 LEU A N 1
ATOM 834 C CA . LEU A 1 106 ? 6.981 -8.486 -4.256 1.00 91.94 106 LEU A CA 1
ATOM 835 C C . LEU A 1 106 ? 7.712 -8.628 -5.605 1.00 91.94 106 LEU A C 1
ATOM 837 O O . LEU A 1 106 ? 8.929 -8.411 -5.677 1.00 91.94 106 LEU A O 1
ATOM 841 N N . PRO A 1 107 ? 7.016 -9.066 -6.668 1.00 86.19 107 PRO A N 1
ATOM 842 C CA . PRO A 1 107 ? 7.618 -9.262 -7.982 1.00 86.19 107 PRO A CA 1
ATOM 843 C C . PRO A 1 107 ? 8.158 -7.941 -8.536 1.00 86.19 107 PRO A C 1
ATOM 845 O O . PRO A 1 107 ? 7.591 -6.870 -8.315 1.00 86.19 107 PRO A O 1
ATOM 848 N N . HIS A 1 108 ? 9.287 -8.027 -9.243 1.00 87.19 108 HIS A N 1
ATOM 849 C CA . HIS A 1 108 ? 9.964 -6.874 -9.851 1.00 87.19 108 HIS A CA 1
ATOM 850 C C . HIS A 1 108 ? 10.282 -5.733 -8.861 1.00 87.19 108 HIS A C 1
ATOM 852 O O . HIS A 1 108 ? 10.405 -4.579 -9.260 1.00 87.19 108 HIS A O 1
ATOM 858 N N . SER A 1 109 ? 10.398 -6.042 -7.564 1.00 87.06 109 SER A N 1
ATOM 859 C CA . SER A 1 109 ? 10.707 -5.053 -6.531 1.00 87.06 109 SER A CA 1
ATOM 860 C C . SER A 1 109 ? 12.204 -4.802 -6.376 1.00 87.06 109 SER A C 1
ATOM 862 O O . SER A 1 109 ? 13.042 -5.628 -6.736 1.00 87.06 109 SER A O 1
ATOM 864 N N . ASN A 1 110 ? 12.532 -3.670 -5.753 1.00 84.38 110 ASN A N 1
ATOM 865 C CA . ASN A 1 110 ? 13.903 -3.317 -5.380 1.00 84.38 110 ASN A CA 1
ATOM 866 C C . ASN A 1 110 ? 14.305 -3.856 -3.996 1.00 84.38 110 ASN A C 1
ATOM 868 O O . ASN A 1 110 ? 15.305 -3.407 -3.432 1.00 84.38 110 ASN A O 1
ATOM 872 N N . VAL A 1 111 ? 13.513 -4.759 -3.406 1.00 87.38 111 VAL A N 1
ATOM 873 C CA . VAL A 1 111 ? 13.728 -5.218 -2.033 1.00 87.38 111 VAL A CA 1
ATOM 874 C C . VAL A 1 111 ? 14.960 -6.109 -1.948 1.00 87.38 111 VAL A C 1
ATOM 876 O O . VAL A 1 111 ? 15.015 -7.188 -2.527 1.00 87.38 111 VAL A O 1
ATOM 879 N N . GLU A 1 112 ? 15.933 -5.676 -1.153 1.00 83.56 112 GLU A N 1
ATOM 880 C CA . GLU A 1 112 ? 17.178 -6.407 -0.910 1.00 83.56 112 GLU A CA 1
ATOM 881 C C . GLU A 1 112 ? 17.098 -7.236 0.389 1.00 83.56 112 GLU A C 1
ATOM 883 O O . GLU A 1 112 ? 17.787 -8.247 0.537 1.00 83.56 112 GLU A O 1
ATOM 888 N N . LYS A 1 113 ? 16.265 -6.81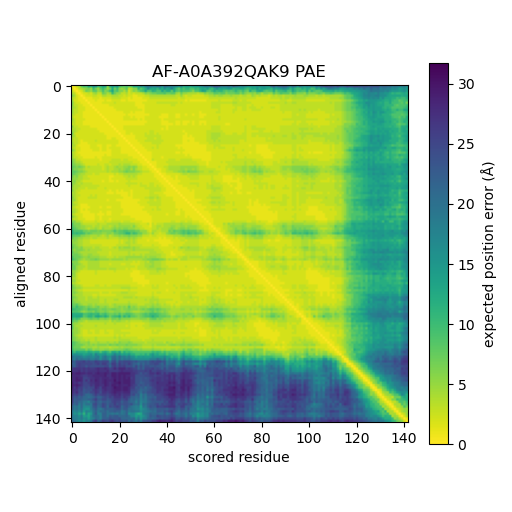2 1.356 1.00 71.50 113 LYS A N 1
ATOM 889 C CA . LYS A 1 113 ? 16.087 -7.453 2.674 1.00 71.50 113 LYS A CA 1
ATOM 890 C C . LYS A 1 113 ? 14.647 -7.300 3.170 1.00 71.50 113 LYS A C 1
ATOM 892 O O . LYS A 1 113 ? 14.098 -6.202 3.114 1.00 71.50 113 LYS A O 1
ATOM 897 N N . LEU A 1 114 ? 14.065 -8.372 3.718 1.00 69.38 114 LEU A N 1
ATOM 898 C CA . LEU A 1 114 ? 12.704 -8.349 4.278 1.00 69.38 114 LEU A CA 1
ATOM 899 C C . LEU A 1 114 ? 12.671 -7.964 5.758 1.00 69.38 114 LEU A C 1
ATOM 901 O O . LEU A 1 114 ? 12.051 -6.973 6.126 1.00 69.38 114 LEU A O 1
ATOM 905 N N . TRP A 1 115 ? 13.359 -8.728 6.602 1.00 70.12 115 TRP A N 1
ATOM 906 C CA . TRP A 1 115 ? 13.529 -8.473 8.035 1.00 70.12 115 TRP A CA 1
ATOM 907 C C . TRP A 1 115 ? 14.761 -9.226 8.540 1.00 70.12 115 TRP A C 1
ATOM 909 O O . TRP A 1 115 ? 15.236 -10.134 7.862 1.00 70.12 115 TRP A O 1
ATOM 919 N N . ASN A 1 116 ? 15.279 -8.827 9.709 1.00 59.41 116 ASN A N 1
ATOM 920 C CA . ASN A 1 116 ? 16.424 -9.390 10.447 1.00 59.41 116 ASN A CA 1
ATOM 921 C C . ASN A 1 116 ? 16.938 -10.763 9.949 1.00 59.41 116 ASN A C 1
ATOM 923 O O . ASN A 1 116 ? 16.624 -11.801 10.525 1.00 59.41 116 ASN A O 1
ATOM 927 N N . GLY A 1 117 ? 17.760 -10.761 8.893 1.00 50.97 117 GLY A N 1
ATOM 928 C CA . GLY A 1 117 ? 18.476 -11.946 8.406 1.00 50.97 117 GLY A CA 1
ATOM 929 C C . GLY A 1 117 ? 17.756 -12.847 7.393 1.00 50.97 117 GLY A C 1
ATOM 930 O O . GLY A 1 117 ? 18.386 -13.784 6.912 1.00 50.97 117 GLY A O 1
ATOM 931 N N . VAL A 1 118 ? 16.500 -12.584 7.013 1.00 52.97 118 VAL A N 1
ATOM 932 C CA . VAL A 1 118 ? 15.812 -13.363 5.966 1.00 52.97 118 VAL A CA 1
ATOM 933 C C . VAL A 1 118 ? 16.071 -12.741 4.594 1.00 52.97 118 VAL A C 1
ATOM 935 O O . VAL A 1 118 ? 15.565 -11.664 4.265 1.00 52.97 118 VAL A O 1
ATOM 938 N N . LEU A 1 119 ? 16.892 -13.433 3.801 1.00 48.22 119 LEU A N 1
ATOM 939 C CA . LEU A 1 119 ? 17.087 -13.166 2.377 1.00 48.22 119 LEU A CA 1
ATOM 940 C C . LEU A 1 119 ? 15.860 -13.650 1.596 1.00 48.22 119 LEU A C 1
ATOM 942 O O . LEU A 1 119 ? 15.368 -14.755 1.825 1.00 48.22 119 LEU A O 1
ATOM 946 N N . VAL A 1 120 ? 15.391 -12.838 0.647 1.00 49.69 120 VAL A N 1
ATOM 947 C CA . VAL A 1 120 ? 14.354 -13.241 -0.309 1.00 49.69 120 VAL A CA 1
ATOM 948 C C . VAL A 1 120 ? 14.968 -14.257 -1.266 1.00 49.69 120 VAL A C 1
ATOM 950 O O . VAL A 1 120 ? 15.628 -13.890 -2.233 1.00 49.69 120 VAL A O 1
ATOM 953 N N . CYS A 1 121 ? 14.761 -15.549 -1.020 1.00 40.84 121 CYS A N 1
ATOM 954 C CA . CYS A 1 121 ? 14.779 -16.492 -2.130 1.00 40.84 121 CYS A CA 1
ATOM 955 C C . CYS A 1 121 ? 13.505 -16.228 -2.924 1.00 40.84 121 CYS A C 1
ATOM 957 O O . CYS A 1 121 ? 12.405 -16.400 -2.402 1.00 40.84 121 CYS A O 1
ATOM 959 N N . ILE A 1 122 ? 13.669 -15.760 -4.159 1.00 44.94 122 ILE A N 1
ATOM 960 C CA . ILE A 1 122 ? 12.597 -15.591 -5.136 1.00 44.94 122 ILE A CA 1
ATOM 961 C C . ILE A 1 122 ? 12.024 -16.986 -5.398 1.00 44.94 122 ILE A C 1
ATOM 963 O O . ILE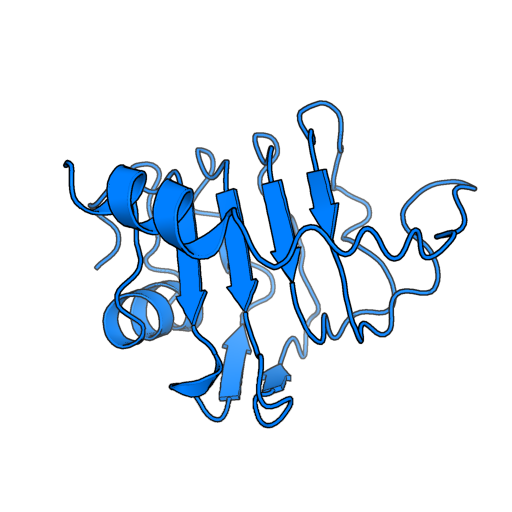 A 1 122 ? 12.466 -17.692 -6.303 1.00 44.94 122 ILE A O 1
ATOM 967 N N . ILE A 1 123 ? 11.073 -17.432 -4.576 1.00 40.31 123 ILE A N 1
ATOM 968 C CA . ILE A 1 123 ? 10.233 -18.557 -4.955 1.00 40.31 123 ILE A CA 1
ATOM 969 C C . ILE A 1 123 ? 9.241 -17.963 -5.939 1.00 40.31 123 ILE A C 1
ATOM 971 O O . ILE A 1 123 ? 8.230 -17.371 -5.574 1.00 40.31 123 ILE A O 1
ATOM 975 N N . HIS A 1 124 ? 9.607 -18.075 -7.208 1.00 41.31 124 HIS A N 1
ATOM 976 C CA . HIS A 1 124 ? 8.731 -17.896 -8.347 1.00 41.31 124 HIS A CA 1
ATOM 977 C C . HIS A 1 124 ? 7.631 -18.970 -8.272 1.00 41.31 124 HIS A C 1
ATOM 979 O O . HIS A 1 124 ? 7.668 -19.972 -8.985 1.00 41.31 124 HIS A O 1
ATOM 985 N N . LEU A 1 125 ? 6.677 -18.816 -7.349 1.00 35.59 125 LEU A N 1
ATOM 986 C CA . LEU A 1 125 ? 5.435 -19.574 -7.373 1.00 35.59 125 LEU A CA 1
ATOM 987 C C . LEU A 1 125 ? 4.566 -18.939 -8.449 1.00 35.59 125 LEU A C 1
ATOM 989 O O . LEU A 1 125 ? 3.746 -18.063 -8.197 1.00 35.59 125 LEU A O 1
ATOM 993 N N . SER A 1 126 ? 4.779 -19.398 -9.678 1.00 42.94 126 SER A N 1
ATOM 994 C CA . SER A 1 126 ? 3.766 -19.311 -10.719 1.00 42.94 126 SER A CA 1
ATOM 995 C C . SER A 1 126 ? 2.545 -20.118 -10.257 1.00 42.94 126 SER A C 1
ATOM 997 O O . SER A 1 126 ? 2.431 -21.316 -10.492 1.00 42.94 126 SER A O 1
ATOM 999 N N . ILE A 1 127 ? 1.631 -19.453 -9.549 1.00 42.16 127 ILE A N 1
ATOM 1000 C CA . ILE A 1 127 ? 0.225 -19.866 -9.435 1.00 42.16 127 ILE A CA 1
ATOM 1001 C C . ILE A 1 127 ? -0.630 -18.818 -10.162 1.00 42.16 127 ILE A C 1
ATOM 1003 O O . ILE A 1 127 ? -1.618 -18.296 -9.659 1.00 42.16 127 ILE A O 1
ATOM 1007 N N . THR A 1 128 ? -0.229 -18.478 -11.378 1.00 43.38 128 THR A N 1
ATOM 1008 C CA . THR A 1 128 ? -1.081 -17.801 -12.357 1.00 43.38 128 THR A CA 1
ATOM 1009 C C . THR A 1 128 ? -1.398 -18.879 -13.384 1.00 43.38 128 THR A C 1
ATOM 1011 O O . THR A 1 128 ? -0.521 -19.261 -14.143 1.00 43.38 128 THR A O 1
ATOM 1014 N N . ASP A 1 129 ? -2.482 -19.636 -13.204 1.00 40.78 129 ASP A N 1
ATOM 1015 C CA . ASP A 1 129 ? -3.667 -19.396 -14.039 1.00 40.78 129 ASP A CA 1
ATOM 1016 C C . ASP A 1 129 ? -5.026 -19.567 -13.327 1.00 40.78 129 ASP A C 1
ATOM 1018 O O . ASP A 1 129 ? -6.071 -19.429 -13.959 1.00 40.78 129 ASP A O 1
ATOM 1022 N N . LEU A 1 130 ? -5.074 -19.851 -12.017 1.00 37.12 130 LEU A N 1
ATOM 1023 C CA . LEU A 1 130 ? -6.346 -20.222 -11.359 1.00 37.12 130 LEU A CA 1
ATOM 1024 C C . LEU A 1 130 ? -6.880 -19.240 -10.307 1.00 37.12 130 LEU A C 1
ATOM 1026 O O . LEU A 1 130 ? -8.039 -19.358 -9.912 1.00 37.12 130 LEU A O 1
ATOM 1030 N N . GLN A 1 131 ? -6.108 -18.239 -9.875 1.00 44.44 131 GLN A N 1
ATOM 1031 C CA . GLN A 1 131 ? -6.573 -17.305 -8.839 1.00 44.44 131 GLN A CA 1
ATOM 1032 C C . GLN A 1 131 ? -7.347 -16.093 -9.376 1.00 44.44 131 GLN A C 1
ATOM 1034 O O . GLN A 1 131 ? -8.180 -15.545 -8.653 1.00 44.44 131 GLN A O 1
ATOM 1039 N N . TYR A 1 132 ? -7.157 -15.713 -10.644 1.00 44.19 132 TYR A N 1
ATOM 1040 C CA . TYR A 1 132 ? -7.833 -14.545 -11.227 1.00 44.19 132 TYR A CA 1
ATOM 1041 C C . TYR A 1 132 ? -9.367 -14.670 -11.139 1.00 44.19 132 TYR A C 1
ATOM 1043 O O . TYR A 1 132 ? -10.052 -13.720 -10.773 1.00 44.19 132 TYR A O 1
ATOM 1051 N N . ASN A 1 133 ? -9.904 -15.881 -11.335 1.00 38.44 133 ASN A N 1
ATOM 1052 C CA . ASN A 1 133 ? -11.343 -16.139 -11.241 1.00 38.44 133 ASN A CA 1
ATOM 1053 C C . ASN A 1 133 ? -11.862 -16.262 -9.800 1.00 38.44 133 ASN A C 1
ATOM 1055 O O . ASN A 1 133 ? -12.997 -15.885 -9.532 1.00 38.44 133 ASN A O 1
ATOM 1059 N N . ILE A 1 134 ? -11.064 -16.766 -8.854 1.00 42.06 134 ILE A N 1
ATOM 1060 C CA . ILE A 1 134 ? -11.531 -16.992 -7.474 1.00 42.06 134 ILE A CA 1
ATOM 1061 C C . ILE A 1 134 ? -11.581 -15.671 -6.693 1.00 42.06 134 ILE A C 1
ATOM 1063 O O . ILE A 1 134 ? -12.523 -15.438 -5.931 1.00 42.06 134 ILE A O 1
ATOM 1067 N N . PHE A 1 135 ? -10.606 -14.780 -6.902 1.00 43.03 135 PHE A N 1
ATOM 1068 C CA . PHE A 1 135 ? -10.571 -13.499 -6.197 1.00 43.03 135 PHE A CA 1
ATOM 1069 C C . PHE A 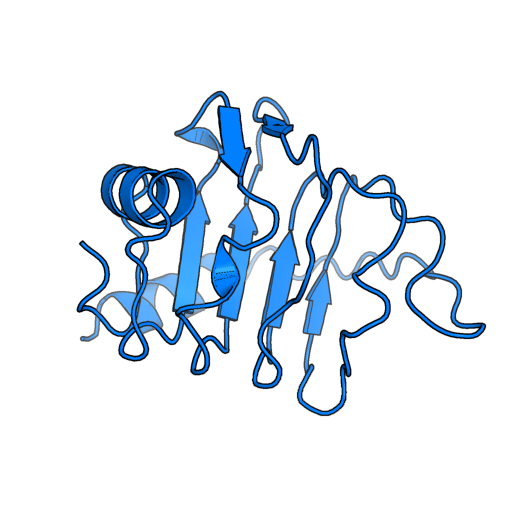1 135 ? -11.618 -12.515 -6.722 1.00 43.03 135 PHE A C 1
ATOM 1071 O O . PHE A 1 135 ? -12.308 -11.922 -5.891 1.00 43.03 135 PHE A O 1
ATOM 1078 N N . GLN A 1 136 ? -11.830 -12.426 -8.042 1.00 42.38 136 GLN A N 1
ATOM 1079 C CA . GLN A 1 136 ? -12.898 -11.599 -8.624 1.00 42.38 136 GLN A CA 1
ATOM 1080 C C . GLN A 1 136 ? -14.281 -12.018 -8.088 1.00 42.38 136 GLN A C 1
ATOM 1082 O O . GLN A 1 136 ? -15.026 -11.194 -7.563 1.00 42.38 136 GLN A O 1
ATOM 1087 N N . PHE A 1 137 ? -14.566 -13.329 -8.062 1.00 37.78 137 PHE A N 1
ATOM 1088 C CA . PHE A 1 137 ? -15.819 -13.872 -7.517 1.00 37.78 137 PHE A CA 1
ATOM 1089 C C . PHE A 1 137 ? -16.046 -13.568 -6.028 1.00 37.78 137 PHE A C 1
ATOM 1091 O O . PHE A 1 137 ? -17.189 -13.540 -5.570 1.00 37.78 137 PHE A O 1
ATOM 1098 N N . SER A 1 138 ? -14.976 -13.383 -5.250 1.00 42.28 138 SER A N 1
ATOM 1099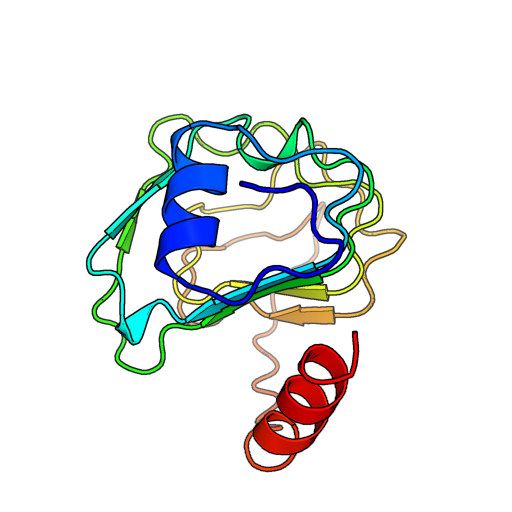 C CA . SER A 1 138 ? -15.074 -13.069 -3.820 1.00 42.28 138 SER A CA 1
ATOM 1100 C C . SER A 1 138 ? -15.320 -11.584 -3.537 1.00 42.28 138 SER A C 1
ATOM 1102 O O . SER A 1 138 ? -15.793 -11.252 -2.450 1.00 42.28 138 SER A O 1
ATOM 1104 N N . PHE A 1 139 ? -14.986 -10.707 -4.486 1.00 43.75 139 PHE A N 1
ATOM 1105 C CA . PHE A 1 139 ? -15.197 -9.262 -4.405 1.00 43.75 139 PHE A CA 1
ATOM 1106 C C . PHE A 1 139 ? -16.572 -8.851 -4.965 1.00 43.75 139 PHE A C 1
ATOM 1108 O O . PHE A 1 139 ? -17.212 -7.988 -4.379 1.00 43.75 139 PHE A O 1
ATOM 1115 N N . ASP A 1 140 ? -17.101 -9.556 -5.971 1.00 39.81 140 ASP A N 1
ATOM 1116 C CA . ASP A 1 140 ? -18.443 -9.305 -6.536 1.00 39.81 140 ASP A CA 1
ATOM 1117 C C . ASP A 1 140 ? -19.627 -9.747 -5.638 1.00 39.81 140 ASP A C 1
ATOM 1119 O O . ASP A 1 140 ? -20.789 -9.613 -6.024 1.00 39.81 140 ASP A O 1
ATOM 1123 N N . ARG A 1 141 ? -19.377 -10.302 -4.441 1.00 35.84 141 ARG A N 1
ATOM 1124 C CA . ARG A 1 141 ? -20.421 -10.832 -3.532 1.00 35.84 141 ARG A CA 1
ATOM 1125 C C . ARG A 1 141 ? -20.767 -9.956 -2.316 1.00 35.84 141 ARG A C 1
ATOM 1127 O O . ARG A 1 141 ? -21.400 -10.467 -1.390 1.00 35.84 141 ARG A O 1
ATOM 1134 N N . SER A 1 142 ? -20.402 -8.675 -2.291 1.00 39.03 142 SER A N 1
ATOM 1135 C CA . SER A 1 142 ? -20.758 -7.752 -1.194 1.00 39.03 142 SER A CA 1
ATOM 1136 C C . SER A 1 142 ? -21.414 -6.473 -1.681 1.00 39.03 142 SER A C 1
ATOM 1138 O O . SER A 1 142 ? -20.772 -5.809 -2.524 1.00 39.03 142 SER A O 1
#

Radius of gyration: 14.37 Å; Cα contacts (8 Å, |Δi|>4): 295; chains: 1; bounding box: 39×32×31 Å

pLDDT: mean 81.71, std 19.65, range [35.59, 97.31]

Organism: NCBI:txid97028

Sequence (142 aa):
PGQRSRLWDPEEIYDVLTNNTGTSAVEGILLDMDQIASINLSSKAFKEMPNLRLLAFRDLKGISTVYLPMGLDLLPKNLRYLEWNGFPLKSLPSTFCPEMLVELSLPHSNVEKLWNGVLVCIIHLSITDLQYNIFQFSFDRS

InterPro domains:
  IPR011713 Leucine-rich repeat 3 [PF07725] (101-118)
  IPR032675 Leucine-rich repeat domain superfamily [G3DSA:3.80.10.10] (15-142)
  IPR044974 Disease resistance protein, plants [PTHR11017] (1-132)

Mean predicted aligned error: 8.04 Å

Solvent-accessible surface area (backbone atoms only — not comparable to full-atom values): 7921 Å² total; per-residue (Å²): 109,38,74,46,45,63,45,61,53,52,68,54,47,50,53,18,37,56,68,50,48,37,26,61,50,22,29,32,39,43,38,56,31,79,82,38,69,62,47,62,41,51,33,58,38,44,65,50,18,58,49,22,27,34,42,34,41,43,46,88,78,72,74,50,45,65,42,48,93,79,42,55,67,52,59,40,60,51,29,25,35,40,35,30,48,48,35,72,50,49,47,61,38,90,76,50,58,67,86,50,46,77,45,81,43,57,54,81,36,56,59,69,43,66,55,98,88,47,68,78,74,83,74,81,71,82,68,80,87,68,50,73,65,57,54,54,60,65,60,77,72,118

Foldseek 3Di:
DAQALEDEPQVVLLCCFQVVVHACSHQEYAHAQCVPQEGEGELCSCVRHLNHAYDAYDDPPLRHYYHYPPHHQDDRQQHAYDHAEQAEDQEDHQPHDCPNHNDDHYHNYNHQDYYDPDGDPPPPPPPPPPVVVVVVVVRVPD

Nearest PDB structures (foldseek):
  7jlv-assembly1_A  TM=7.030E-01  e=4.906E-03  Nicotiana benthamiana
  4r07-assembly1_A  TM=5.275E-01  e=1.373E+00  Homo sapiens
  8pfi-assembly1_A  TM=5.085E-01  e=7.102E+00  Homo sapiens
  5zsl-assembly1_A  TM=4.856E-01  e=5.296E+00  Macaca mulatta
  8pfi-assembly1_B  TM=3.575E-01  e=2.071E+00  Homo sapiens